Protein AF-A0A661N4Y4-F1 (afdb_monomer_lite)

Secondary structure (DSSP, 8-state):
----SSHHHHHHHHHH-PPPPHHHH-TTS-THHHHHHHHHT-SSSTTS-SSHHHHHHHHHHHTTT------S-SGGG-S--TTSS----

Sequence (89 aa):
PFAADSMLGILAAIIGQDPIPPSELWPDVPPALDDIVLMALSRSVDDRYQSADEMREALEAIDGSLSVELRRSAWFSNVVPIQQTLKAS

pLDDT: mean 76.02, std 18.59, range [41.97, 96.31]

Structure (mmCIF, N/CA/C/O backbone):
data_AF-A0A661N4Y4-F1
#
_entry.id   AF-A0A661N4Y4-F1
#
loop_
_atom_site.group_PDB
_atom_site.id
_atom_site.type_symbol
_atom_site.label_atom_id
_atom_site.label_alt_id
_atom_site.label_comp_id
_atom_site.label_asym_id
_atom_site.label_entity_id
_atom_site.label_seq_id
_atom_site.pdbx_PDB_ins_code
_atom_site.Cartn_x
_atom_site.Cartn_y
_atom_site.Cartn_z
_atom_site.occupancy
_atom_site.B_iso_or_equiv
_atom_site.auth_seq_id
_atom_site.auth_comp_id
_atom_site.auth_asym_id
_atom_site.auth_atom_id
_atom_site.pdbx_PDB_model_num
ATOM 1 N N . PRO A 1 1 ? 7.583 -1.950 -5.959 1.00 64.38 1 PRO A N 1
ATOM 2 C CA . PRO A 1 1 ? 6.799 -1.158 -6.937 1.00 64.38 1 PRO A CA 1
ATOM 3 C C . PRO A 1 1 ? 7.650 -0.326 -7.910 1.00 64.38 1 PRO A C 1
ATOM 5 O O . PRO A 1 1 ? 7.295 -0.267 -9.075 1.00 64.38 1 PRO A O 1
ATOM 8 N N . PHE A 1 2 ? 8.758 0.288 -7.478 1.00 75.31 2 PHE A N 1
ATOM 9 C CA . PHE A 1 2 ? 9.589 1.134 -8.348 1.00 75.31 2 PHE A CA 1
ATOM 10 C C . PHE A 1 2 ? 10.885 0.420 -8.751 1.00 75.31 2 PHE A C 1
ATOM 12 O O . PHE A 1 2 ? 11.563 -0.141 -7.888 1.00 75.31 2 PHE A O 1
ATOM 19 N N . ALA A 1 3 ? 11.228 0.445 -10.040 1.00 73.50 3 ALA A N 1
ATOM 20 C CA . ALA A 1 3 ? 12.440 -0.165 -10.587 1.00 73.50 3 ALA A CA 1
ATOM 21 C C . ALA A 1 3 ? 13.130 0.798 -11.563 1.00 73.50 3 ALA A C 1
ATOM 23 O O . ALA A 1 3 ? 12.475 1.392 -12.415 1.00 73.50 3 ALA A O 1
ATOM 24 N N . ALA A 1 4 ? 14.448 0.957 -11.427 1.00 81.88 4 ALA A N 1
ATOM 25 C CA . ALA A 1 4 ? 15.282 1.714 -12.357 1.00 81.88 4 ALA A CA 1
ATOM 26 C C . ALA A 1 4 ? 16.752 1.291 -12.231 1.00 81.88 4 ALA A C 1
ATOM 28 O O . ALA A 1 4 ? 17.182 0.830 -11.173 1.00 81.88 4 ALA A O 1
ATOM 29 N N . ASP A 1 5 ? 17.541 1.545 -13.274 1.00 85.62 5 ASP A N 1
ATOM 30 C CA . ASP A 1 5 ? 18.956 1.143 -13.348 1.00 85.62 5 ASP A CA 1
ATOM 31 C C . ASP A 1 5 ? 19.904 2.026 -12.511 1.00 85.62 5 ASP A C 1
ATOM 33 O O . ASP A 1 5 ? 21.124 1.872 -12.548 1.00 85.62 5 ASP A O 1
ATOM 37 N N . SER A 1 6 ? 19.371 2.991 -11.758 1.00 88.69 6 SER A N 1
ATOM 38 C CA . SER A 1 6 ? 20.161 3.885 -10.909 1.00 88.69 6 SER A CA 1
ATOM 39 C C . SER A 1 6 ? 19.353 4.408 -9.723 1.00 88.69 6 SER A C 1
ATOM 41 O O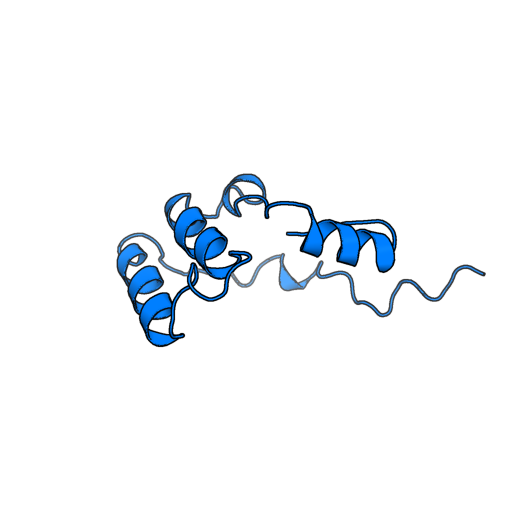 . SER A 1 6 ? 18.129 4.520 -9.790 1.00 88.69 6 SER A O 1
ATOM 43 N N . MET A 1 7 ? 20.046 4.808 -8.650 1.00 85.12 7 MET A N 1
ATOM 44 C CA . MET A 1 7 ? 19.425 5.422 -7.468 1.00 85.12 7 MET A CA 1
ATOM 45 C C . MET A 1 7 ? 18.596 6.661 -7.830 1.00 85.12 7 MET A C 1
ATOM 47 O O . MET A 1 7 ? 17.474 6.819 -7.357 1.00 85.12 7 MET A O 1
ATOM 51 N N . LEU A 1 8 ? 19.123 7.520 -8.710 1.00 90.25 8 LEU A N 1
ATOM 52 C CA . LEU A 1 8 ? 18.402 8.706 -9.170 1.00 90.25 8 LEU A CA 1
ATOM 53 C C . LEU A 1 8 ? 17.130 8.323 -9.939 1.00 90.25 8 LEU A C 1
ATOM 55 O O . LEU A 1 8 ? 16.093 8.951 -9.747 1.00 90.25 8 LEU A O 1
ATOM 59 N N . GLY A 1 9 ? 17.190 7.266 -10.753 1.00 86.56 9 GLY A N 1
ATOM 60 C CA . GLY A 1 9 ? 16.020 6.721 -11.440 1.00 86.56 9 GLY A CA 1
ATOM 61 C C . GLY A 1 9 ? 14.958 6.185 -10.476 1.00 86.56 9 GLY A C 1
ATOM 62 O O . GLY A 1 9 ? 13.776 6.453 -10.669 1.00 86.56 9 GLY A O 1
ATOM 63 N N . ILE A 1 10 ? 15.363 5.498 -9.402 1.00 86.81 10 ILE A N 1
ATOM 64 C CA . ILE A 1 10 ? 14.436 5.002 -8.371 1.00 86.81 10 ILE A CA 1
ATOM 65 C C . ILE A 1 10 ? 13.748 6.176 -7.665 1.00 86.81 10 ILE A C 1
ATOM 67 O O . ILE A 1 10 ? 12.530 6.161 -7.504 1.00 86.81 10 ILE A O 1
ATOM 71 N N . LEU A 1 11 ? 14.501 7.214 -7.285 1.00 87.56 11 LEU A N 1
ATOM 72 C CA . LEU A 1 11 ? 13.934 8.417 -6.666 1.00 87.56 11 LEU A CA 1
ATOM 73 C C . LEU A 1 11 ? 12.961 9.133 -7.608 1.00 87.56 11 LEU A C 1
ATOM 75 O O . LEU A 1 11 ? 11.874 9.517 -7.184 1.00 87.56 11 LEU A O 1
ATOM 79 N N . ALA A 1 12 ? 13.320 9.268 -8.887 1.00 85.00 12 ALA A N 1
ATOM 80 C CA . ALA A 1 12 ? 12.432 9.843 -9.892 1.00 85.00 12 ALA A CA 1
ATOM 81 C C . ALA A 1 12 ? 11.130 9.035 -10.030 1.00 85.00 12 ALA A C 1
ATOM 83 O O . ALA A 1 12 ? 10.053 9.625 -10.092 1.00 85.00 12 ALA A O 1
ATOM 84 N N . ALA A 1 13 ? 11.211 7.701 -10.012 1.00 81.50 13 ALA A N 1
ATOM 85 C CA . ALA A 1 13 ? 10.040 6.830 -10.056 1.00 81.50 13 ALA A CA 1
ATOM 86 C C . ALA A 1 13 ? 9.161 6.985 -8.803 1.00 81.50 13 ALA A C 1
ATOM 88 O O . ALA A 1 13 ? 7.955 7.162 -8.932 1.00 81.50 13 ALA A O 1
ATOM 89 N N . ILE A 1 14 ? 9.753 7.032 -7.606 1.00 84.00 14 ILE A N 1
ATOM 90 C CA . ILE A 1 14 ? 9.013 7.281 -6.356 1.00 84.00 14 ILE A CA 1
ATOM 91 C C . ILE A 1 14 ? 8.264 8.623 -6.416 1.00 84.00 14 ILE A C 1
ATOM 93 O O . ILE A 1 14 ? 7.111 8.720 -5.995 1.00 84.00 14 ILE A O 1
ATOM 97 N N . ILE A 1 15 ? 8.905 9.665 -6.950 1.00 86.69 15 ILE A N 1
ATOM 98 C CA . ILE A 1 15 ? 8.343 11.022 -6.995 1.00 86.69 15 ILE A CA 1
ATOM 99 C C . ILE A 1 15 ? 7.268 11.173 -8.077 1.00 86.69 15 ILE A C 1
ATOM 101 O O . ILE A 1 15 ? 6.315 11.922 -7.867 1.00 86.69 15 ILE A O 1
ATOM 105 N N . GLY A 1 16 ? 7.426 10.513 -9.226 1.00 83.62 16 GLY A N 1
ATOM 106 C CA . GLY A 1 16 ? 6.653 10.829 -10.431 1.00 83.62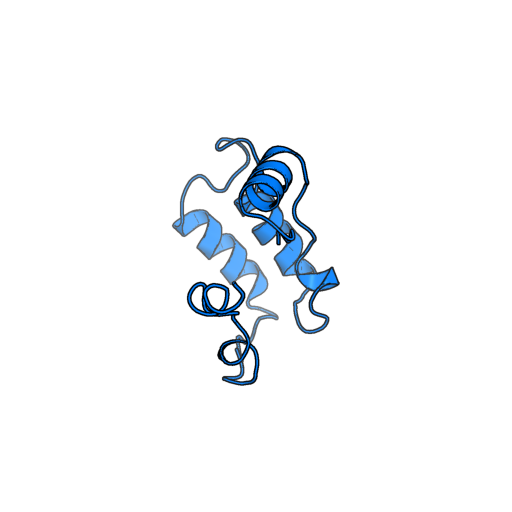 16 GLY A CA 1
ATOM 107 C C . GLY A 1 16 ? 5.803 9.701 -11.004 1.00 83.62 16 GLY A C 1
ATOM 108 O O . GLY A 1 16 ? 4.999 9.971 -11.889 1.00 83.62 16 GLY A O 1
ATOM 109 N N . GLN A 1 17 ? 5.969 8.460 -10.546 1.00 83.88 17 GLN A N 1
ATOM 110 C CA . GLN A 1 17 ? 5.195 7.321 -11.041 1.00 83.88 17 GLN A CA 1
ATOM 111 C C . GLN A 1 17 ? 4.220 6.843 -9.984 1.00 83.88 17 GLN A C 1
ATOM 113 O O . GLN A 1 17 ? 4.507 6.903 -8.785 1.00 83.88 17 GLN A O 1
ATOM 118 N N . ASP A 1 18 ? 3.053 6.410 -10.434 1.00 85.69 18 ASP A N 1
ATOM 119 C CA . ASP A 1 18 ? 2.095 5.757 -9.560 1.00 85.69 18 ASP A CA 1
ATOM 120 C C . ASP A 1 18 ? 2.498 4.285 -9.399 1.00 85.69 18 ASP A C 1
ATOM 122 O O . ASP A 1 18 ? 3.038 3.678 -10.333 1.00 85.69 18 ASP A O 1
ATOM 126 N N . PRO A 1 19 ? 2.332 3.712 -8.198 1.00 87.62 19 PRO A N 1
ATOM 127 C CA . PRO A 1 19 ? 2.691 2.327 -7.952 1.00 87.62 19 PRO A CA 1
ATOM 128 C C . PRO A 1 19 ? 1.809 1.384 -8.775 1.00 87.62 19 PRO A C 1
ATOM 130 O O . PRO A 1 19 ? 0.599 1.564 -8.869 1.00 87.62 19 PRO A O 1
ATOM 133 N N . ILE A 1 20 ? 2.431 0.348 -9.333 1.00 88.56 20 ILE A N 1
ATOM 134 C CA . ILE A 1 20 ? 1.725 -0.730 -10.032 1.00 88.56 20 ILE A CA 1
ATOM 135 C C . ILE A 1 20 ? 0.926 -1.546 -8.998 1.00 88.56 20 ILE A C 1
ATOM 137 O O . ILE A 1 20 ? 1.508 -1.899 -7.960 1.00 88.56 20 ILE A O 1
ATOM 141 N N . PRO A 1 21 ?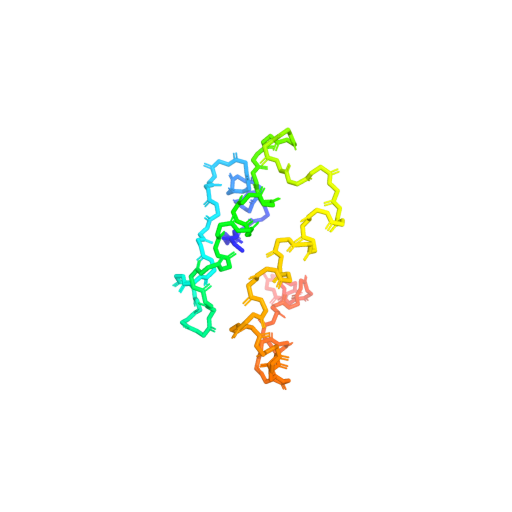 -0.356 -1.868 -9.261 1.00 90.06 21 PRO A N 1
ATOM 142 C CA . PRO A 1 21 ? -1.146 -2.742 -8.401 1.00 90.06 21 PRO A CA 1
ATOM 143 C C . PRO A 1 21 ? -0.451 -4.100 -8.187 1.00 90.06 21 PRO A C 1
ATOM 145 O O . PRO A 1 21 ? 0.028 -4.706 -9.151 1.00 90.06 21 PRO A O 1
ATOM 148 N N . PRO A 1 22 ? -0.358 -4.607 -6.945 1.00 88.94 22 PRO A N 1
ATOM 149 C CA . PRO A 1 22 ? 0.243 -5.908 -6.656 1.00 88.94 22 PRO A CA 1
ATOM 150 C C . PRO A 1 22 ? -0.300 -7.070 -7.495 1.00 88.94 22 PRO A C 1
ATOM 152 O O . PRO A 1 22 ? 0.494 -7.916 -7.915 1.00 88.94 22 PRO A O 1
ATOM 155 N N . SER A 1 23 ? -1.609 -7.106 -7.764 1.00 88.81 23 SER A N 1
ATOM 156 C CA . SER A 1 23 ? -2.234 -8.173 -8.560 1.00 88.81 23 SER A CA 1
ATOM 157 C C . SER A 1 23 ? -1.747 -8.220 -10.017 1.00 88.81 23 SER A C 1
ATOM 159 O O . SER A 1 23 ? -1.709 -9.294 -10.618 1.00 88.81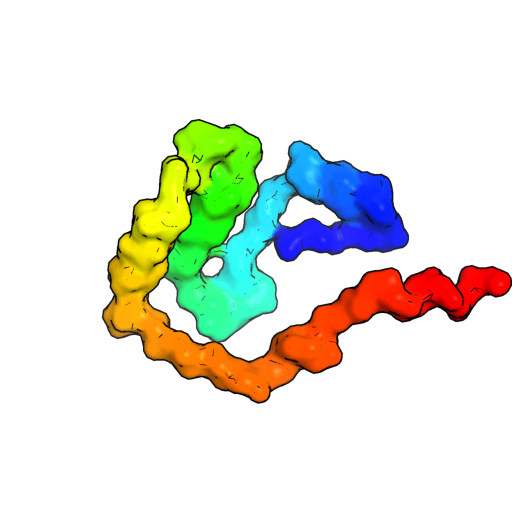 23 SER A O 1
ATOM 161 N N . GLU A 1 24 ? -1.287 -7.092 -10.576 1.00 88.69 24 GLU A N 1
ATOM 162 C CA . GLU A 1 24 ? -0.699 -7.039 -11.923 1.00 88.69 24 GLU A CA 1
ATOM 163 C C . GLU A 1 24 ? 0.711 -7.641 -11.971 1.00 88.69 24 GLU A C 1
ATOM 165 O O . GLU A 1 24 ? 1.142 -8.159 -13.003 1.00 88.69 24 GLU A O 1
ATOM 170 N N . LEU A 1 25 ? 1.442 -7.585 -10.856 1.00 86.12 25 LEU A N 1
ATOM 171 C CA . LEU A 1 25 ? 2.781 -8.164 -10.743 1.00 86.12 25 LEU A CA 1
ATOM 172 C C . LEU A 1 25 ? 2.725 -9.643 -10.359 1.00 86.12 25 LEU A C 1
ATOM 174 O O . LEU A 1 25 ? 3.588 -10.428 -10.767 1.00 86.12 25 LEU A O 1
ATOM 178 N N . TRP A 1 26 ? 1.724 -10.017 -9.563 1.00 82.56 26 TRP A N 1
ATOM 179 C CA . TRP A 1 26 ? 1.638 -11.318 -8.923 1.00 82.56 26 TRP A CA 1
ATOM 180 C C . TRP A 1 26 ? 0.213 -11.880 -8.987 1.00 82.56 26 TRP A C 1
ATOM 182 O O . TRP A 1 26 ? -0.635 -11.474 -8.197 1.00 82.56 26 TRP A O 1
ATOM 192 N N . PRO A 1 27 ? -0.038 -12.882 -9.853 1.00 78.06 27 PRO A N 1
ATOM 193 C CA . PRO A 1 27 ? -1.369 -13.471 -10.037 1.00 78.06 27 PRO A CA 1
ATOM 194 C C . PRO A 1 27 ? -1.974 -14.118 -8.783 1.00 78.06 27 PRO A C 1
ATOM 196 O O . PRO A 1 27 ? -3.187 -14.272 -8.698 1.00 78.06 27 PRO A O 1
ATOM 199 N N . ASP A 1 28 ? -1.132 -14.513 -7.823 1.00 78.19 28 ASP A N 1
ATOM 200 C CA . ASP A 1 28 ? -1.563 -15.117 -6.558 1.00 78.19 28 ASP A CA 1
ATOM 201 C C . ASP A 1 28 ? -2.061 -14.071 -5.543 1.00 78.19 28 ASP A C 1
ATOM 203 O O . ASP A 1 28 ? -2.586 -14.433 -4.489 1.00 78.19 28 ASP A O 1
ATOM 207 N N . VAL A 1 29 ? -1.883 -12.776 -5.829 1.00 82.00 29 VAL A N 1
ATOM 208 C CA . VAL A 1 29 ? -2.367 -11.690 -4.978 1.00 82.00 29 VAL A CA 1
ATOM 209 C C . VAL A 1 29 ? -3.826 -11.381 -5.327 1.00 82.00 29 VAL A C 1
ATOM 211 O O . VAL A 1 29 ? -4.118 -11.050 -6.478 1.00 82.00 29 VAL A O 1
ATOM 214 N N . PRO A 1 30 ? -4.757 -11.449 -4.357 1.00 83.62 30 PRO A N 1
ATOM 215 C CA . PRO A 1 30 ? -6.146 -11.090 -4.603 1.00 83.62 30 PRO A CA 1
ATOM 216 C C . PRO A 1 30 ? -6.271 -9.621 -5.035 1.00 83.62 30 PRO A C 1
ATOM 218 O O . PRO A 1 30 ? -5.728 -8.760 -4.342 1.00 83.62 30 PRO A O 1
ATOM 221 N N . PRO A 1 31 ? -7.054 -9.300 -6.083 1.00 85.81 31 PRO A N 1
ATOM 222 C CA . PRO A 1 31 ? -7.283 -7.913 -6.502 1.00 85.81 31 PRO A CA 1
ATOM 223 C C . PRO A 1 31 ? -7.853 -7.018 -5.395 1.00 85.81 31 PRO A C 1
ATOM 225 O O . PRO A 1 31 ? -7.586 -5.826 -5.361 1.00 85.81 31 PRO A O 1
ATOM 228 N N . ALA A 1 32 ? -8.588 -7.594 -4.436 1.00 85.31 32 ALA A N 1
ATOM 229 C CA . ALA A 1 32 ? -9.089 -6.865 -3.269 1.00 85.31 32 ALA A CA 1
ATOM 230 C C . ALA A 1 32 ? -7.969 -6.236 -2.415 1.00 85.31 32 ALA A C 1
ATOM 232 O O . ALA A 1 32 ? -8.222 -5.282 -1.685 1.00 85.31 32 ALA A O 1
ATOM 233 N N . LEU A 1 33 ? -6.736 -6.753 -2.496 1.00 89.94 33 LEU A N 1
ATOM 234 C CA . LEU A 1 33 ? -5.583 -6.199 -1.787 1.00 89.94 33 LEU A CA 1
ATOM 235 C C . LEU A 1 33 ? -5.023 -4.938 -2.466 1.00 89.94 33 LEU A C 1
ATOM 237 O O . LEU A 1 33 ? -4.334 -4.157 -1.807 1.00 89.94 33 LEU A O 1
ATOM 241 N N . ASP A 1 34 ? -5.310 -4.723 -3.753 1.00 91.06 34 ASP A N 1
ATOM 242 C CA . ASP A 1 34 ? -4.750 -3.601 -4.506 1.00 91.06 34 ASP A CA 1
ATOM 243 C C . ASP A 1 34 ? -5.176 -2.264 -3.904 1.00 91.06 34 ASP A C 1
ATOM 245 O O . ASP A 1 34 ? -4.319 -1.425 -3.642 1.00 91.06 34 ASP A O 1
ATOM 249 N N . ASP A 1 35 ? -6.463 -2.092 -3.595 1.00 91.69 35 ASP A N 1
ATOM 250 C CA . ASP A 1 35 ? -6.994 -0.837 -3.050 1.00 91.69 35 ASP A CA 1
ATOM 251 C C . ASP A 1 35 ? -6.306 -0.448 -1.732 1.00 91.69 35 ASP A C 1
ATOM 253 O O . ASP A 1 35 ? -5.904 0.703 -1.548 1.00 91.69 35 ASP A O 1
ATOM 257 N N . ILE A 1 36 ? -6.084 -1.423 -0.843 1.00 92.75 36 ILE A N 1
ATOM 258 C CA . ILE A 1 36 ? -5.382 -1.208 0.431 1.00 92.75 36 ILE A CA 1
ATOM 259 C C . ILE A 1 36 ? -3.936 -0.775 0.180 1.00 92.75 36 ILE A C 1
ATOM 261 O O . ILE A 1 36 ? -3.439 0.169 0.803 1.00 92.75 36 ILE A O 1
ATOM 265 N N . VAL A 1 37 ? -3.236 -1.460 -0.727 1.00 92.31 37 VAL A N 1
ATOM 266 C CA . VAL A 1 37 ? -1.825 -1.175 -1.012 1.00 92.31 37 VAL A CA 1
ATOM 267 C C . VAL A 1 37 ? -1.663 0.173 -1.712 1.00 92.31 37 VAL A C 1
ATOM 269 O O . VAL A 1 37 ? -0.767 0.938 -1.355 1.00 92.31 37 VAL A O 1
ATOM 272 N N . LEU A 1 38 ? -2.525 0.495 -2.673 1.00 93.56 38 LEU A N 1
ATOM 273 C CA . LEU A 1 38 ? -2.482 1.764 -3.395 1.00 93.56 38 LEU A CA 1
ATOM 274 C C . LEU A 1 38 ? -2.810 2.947 -2.475 1.00 93.56 38 LEU A C 1
ATOM 276 O O . LEU A 1 38 ? -2.121 3.966 -2.549 1.00 93.56 38 LEU A O 1
ATOM 280 N N . MET A 1 39 ? -3.775 2.794 -1.561 1.00 93.62 39 MET A N 1
ATOM 281 C CA . MET A 1 39 ? -4.079 3.803 -0.538 1.00 93.62 39 MET A CA 1
ATOM 282 C C . MET A 1 39 ? -2.909 3.997 0.436 1.00 93.62 39 MET A C 1
ATOM 284 O O . MET A 1 39 ? -2.515 5.121 0.739 1.00 93.62 39 MET A O 1
ATOM 288 N N . ALA A 1 40 ? -2.269 2.918 0.891 1.00 93.12 40 ALA A N 1
ATOM 289 C CA . ALA A 1 40 ? -1.086 3.023 1.750 1.00 93.12 40 ALA A CA 1
ATOM 290 C C . ALA A 1 40 ? 0.098 3.733 1.057 1.00 93.12 40 ALA A C 1
ATOM 292 O O . ALA A 1 40 ? 0.933 4.353 1.722 1.00 93.12 40 ALA A O 1
ATOM 293 N N . LEU A 1 41 ? 0.170 3.657 -0.276 1.00 92.94 41 LEU A N 1
ATOM 294 C CA . LEU A 1 41 ? 1.210 4.274 -1.101 1.00 92.94 41 LEU A CA 1
ATOM 295 C C . LEU A 1 41 ? 0.831 5.658 -1.654 1.00 92.94 41 LEU A C 1
ATOM 297 O O . LEU A 1 41 ? 1.607 6.224 -2.431 1.00 92.94 41 LEU A O 1
ATOM 301 N N . SER A 1 42 ? -0.311 6.231 -1.260 1.00 93.06 42 SER A N 1
ATOM 302 C CA . SER A 1 42 ? -0.736 7.550 -1.735 1.00 93.06 42 SER A CA 1
ATOM 303 C C . SER A 1 42 ? 0.313 8.635 -1.463 1.00 93.06 42 SER A C 1
ATOM 305 O O . SER A 1 42 ? 1.028 8.624 -0.452 1.00 93.06 42 SER A O 1
ATOM 307 N N . ARG A 1 43 ? 0.430 9.603 -2.385 1.00 89.06 43 ARG A N 1
ATOM 308 C CA . ARG A 1 43 ? 1.432 10.678 -2.271 1.00 89.06 43 ARG A CA 1
ATOM 309 C C . ARG A 1 43 ? 1.169 11.566 -1.062 1.00 89.06 43 ARG A C 1
ATOM 311 O O . ARG A 1 43 ? 2.100 11.824 -0.300 1.00 89.06 43 ARG A O 1
ATOM 318 N N . SER A 1 44 ? -0.077 12.012 -0.898 1.00 91.31 44 SER A N 1
ATOM 319 C CA . SER A 1 44 ? -0.497 12.753 0.288 1.00 91.31 44 SER A CA 1
ATOM 320 C C . SER A 1 44 ? -0.592 11.810 1.478 1.00 91.31 44 SER A C 1
ATOM 322 O O . SER A 1 44 ? -1.029 10.673 1.333 1.00 91.31 44 SER A O 1
ATOM 324 N N . VAL A 1 45 ? -0.198 12.289 2.655 1.00 89.56 45 VAL A N 1
ATOM 325 C CA . VAL A 1 45 ? -0.396 11.555 3.914 1.00 89.56 45 VAL A CA 1
ATOM 326 C C . VAL A 1 45 ? -1.876 11.538 4.299 1.00 89.56 45 VAL A C 1
ATOM 328 O O . VAL A 1 45 ? -2.347 10.546 4.843 1.00 89.56 45 VAL A O 1
ATOM 331 N N . ASP A 1 46 ? -2.615 12.593 3.955 1.00 94.56 46 ASP A N 1
ATOM 332 C CA . ASP A 1 46 ? -4.046 12.718 4.253 1.00 94.56 46 ASP A CA 1
ATOM 333 C C . ASP A 1 46 ? -4.903 11.719 3.455 1.00 94.56 46 ASP A C 1
ATOM 335 O O . ASP A 1 46 ? -6.007 11.386 3.870 1.00 94.56 46 ASP A O 1
ATOM 339 N N . ASP A 1 47 ? -4.371 11.209 2.339 1.00 92.75 47 ASP A N 1
ATOM 340 C CA . ASP A 1 47 ? -5.034 10.213 1.489 1.00 92.75 47 ASP A CA 1
ATOM 341 C C . ASP A 1 47 ? -4.736 8.766 1.936 1.00 92.75 47 ASP A C 1
ATOM 343 O O . ASP A 1 47 ? -5.260 7.819 1.351 1.00 92.75 47 ASP A O 1
ATOM 347 N N . ARG A 1 48 ? -3.872 8.575 2.946 1.00 94.06 48 ARG A N 1
ATOM 348 C CA . ARG A 1 48 ? -3.512 7.252 3.485 1.00 94.06 48 ARG A CA 1
ATOM 349 C C . ARG A 1 48 ? -4.393 6.881 4.670 1.00 94.06 48 ARG A C 1
ATOM 351 O O . ARG A 1 48 ? -5.050 7.728 5.273 1.00 94.06 48 ARG A O 1
ATOM 358 N N . TYR A 1 49 ? -4.266 5.627 5.096 1.00 94.62 49 TYR A N 1
ATOM 359 C CA . TYR A 1 49 ? -4.643 5.224 6.446 1.00 94.62 49 TYR A CA 1
ATOM 360 C C . TYR A 1 49 ? -3.950 6.111 7.480 1.00 94.62 49 TYR A C 1
ATOM 362 O O . TYR A 1 49 ? -2.722 6.261 7.482 1.00 94.62 49 TYR A O 1
ATOM 370 N N . GLN A 1 50 ? -4.748 6.679 8.376 1.00 95.06 50 GLN A N 1
ATOM 371 C CA . GLN A 1 50 ? -4.282 7.596 9.411 1.00 95.06 50 GLN A CA 1
ATOM 372 C C . GLN A 1 50 ? -3.598 6.849 10.560 1.00 95.06 50 GLN A C 1
ATOM 374 O O . GLN A 1 50 ? -2.884 7.445 11.369 1.00 95.06 50 GLN A O 1
ATOM 379 N N . SER A 1 51 ? -3.781 5.529 10.629 1.00 96.31 51 SER A N 1
ATOM 380 C CA . SER A 1 51 ? -3.098 4.668 11.586 1.00 96.31 51 SER A CA 1
ATOM 381 C C . SER A 1 51 ? -2.832 3.271 11.026 1.00 96.31 51 SER A C 1
ATOM 383 O O . SER A 1 51 ? -3.485 2.806 10.093 1.00 96.31 51 SER A O 1
ATOM 385 N N . ALA A 1 52 ? -1.879 2.571 11.643 1.00 92.12 52 ALA A N 1
ATOM 386 C CA . ALA A 1 52 ? -1.634 1.164 11.344 1.00 92.12 52 ALA A CA 1
ATOM 387 C C . ALA A 1 52 ? -2.825 0.268 11.737 1.00 92.12 52 ALA A C 1
ATOM 389 O O . ALA A 1 52 ? -3.054 -0.745 11.083 1.00 92.12 52 ALA A O 1
ATOM 390 N N . ASP A 1 53 ? -3.584 0.640 12.775 1.00 94.44 53 ASP A N 1
ATOM 391 C CA . ASP A 1 53 ? -4.780 -0.097 13.197 1.00 94.44 53 ASP A CA 1
ATOM 392 C C . ASP A 1 53 ? -5.884 -0.036 12.134 1.00 94.44 53 ASP A C 1
ATOM 394 O O . ASP A 1 53 ? -6.467 -1.065 11.812 1.00 94.44 53 ASP A O 1
ATOM 398 N N . GLU A 1 54 ? -6.103 1.132 11.526 1.00 93.25 54 GLU A N 1
ATOM 399 C CA . GLU A 1 54 ? -7.061 1.315 10.426 1.00 93.25 54 GLU A CA 1
ATOM 400 C C . GLU A 1 54 ? -6.682 0.469 9.198 1.00 93.25 54 GLU A C 1
ATOM 402 O O . GLU A 1 54 ? -7.520 -0.211 8.607 1.00 93.25 54 GLU A O 1
ATOM 407 N N . MET A 1 55 ? -5.390 0.437 8.853 1.00 93.75 55 MET A N 1
ATOM 408 C CA . MET A 1 55 ? -4.890 -0.430 7.783 1.00 93.75 55 MET A CA 1
ATOM 409 C C . MET A 1 55 ? -5.081 -1.917 8.121 1.00 93.75 55 MET A C 1
ATOM 411 O O . MET A 1 55 ? -5.430 -2.709 7.245 1.00 93.75 55 MET A O 1
ATOM 415 N N . ARG A 1 56 ? -4.858 -2.315 9.380 1.00 89.94 56 ARG A N 1
ATOM 416 C CA . ARG A 1 56 ? -5.088 -3.693 9.835 1.00 89.94 56 ARG A CA 1
ATOM 417 C C . ARG A 1 56 ? -6.559 -4.080 9.700 1.00 89.94 56 ARG A C 1
ATOM 419 O O . ARG A 1 56 ? -6.829 -5.154 9.178 1.00 89.94 56 ARG A O 1
ATOM 426 N N . GLU A 1 57 ? -7.486 -3.227 10.123 1.00 90.88 57 GLU A N 1
ATOM 427 C CA . GLU A 1 57 ? -8.927 -3.485 9.986 1.00 90.88 57 GLU A CA 1
ATOM 428 C C . GLU A 1 57 ? -9.328 -3.684 8.517 1.00 90.88 57 GLU A C 1
ATOM 430 O O . GLU A 1 57 ? -10.088 -4.600 8.200 1.00 90.88 57 GLU A O 1
ATOM 435 N N . ALA A 1 58 ? -8.763 -2.888 7.602 1.00 89.50 58 ALA A N 1
ATOM 436 C CA . ALA A 1 58 ? -8.978 -3.069 6.169 1.00 89.50 58 ALA A CA 1
ATOM 437 C C . ALA A 1 58 ? -8.454 -4.429 5.667 1.00 89.50 58 ALA A C 1
ATOM 439 O O . ALA A 1 58 ? -9.134 -5.104 4.896 1.00 89.50 58 ALA A O 1
ATOM 440 N N . LEU A 1 59 ? -7.272 -4.858 6.122 1.00 88.62 59 LEU A N 1
ATOM 441 C CA . LEU A 1 59 ? -6.701 -6.164 5.771 1.00 88.62 59 LEU A CA 1
ATOM 442 C C . LEU A 1 59 ? -7.548 -7.325 6.315 1.00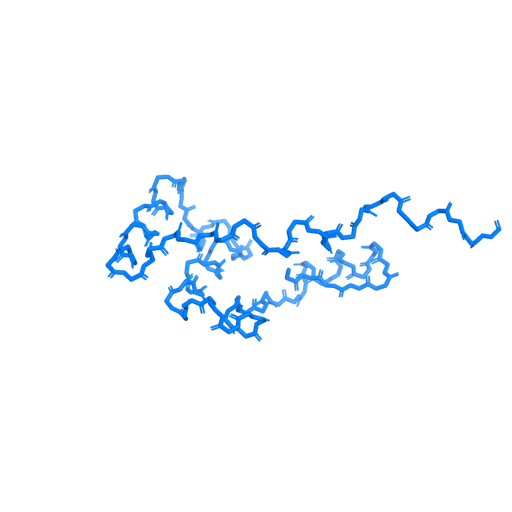 88.62 59 LEU A C 1
ATOM 444 O O . LEU A 1 59 ? -7.820 -8.280 5.589 1.00 88.62 59 LEU A O 1
ATOM 448 N N . GLU A 1 60 ? -7.997 -7.227 7.566 1.00 87.62 60 GLU A N 1
ATOM 449 C CA . GLU A 1 60 ? -8.864 -8.219 8.215 1.00 87.62 60 GLU A CA 1
ATOM 450 C C . GLU A 1 60 ? -10.243 -8.305 7.541 1.00 87.62 60 GLU A C 1
ATOM 452 O O . GLU A 1 60 ? -10.829 -9.382 7.456 1.00 87.62 60 GLU A O 1
ATOM 457 N N . ALA A 1 61 ? -10.755 -7.212 6.969 1.00 85.56 61 ALA A N 1
ATOM 458 C CA . ALA A 1 61 ? -12.005 -7.239 6.207 1.00 85.56 61 ALA A CA 1
ATOM 459 C C . ALA A 1 61 ? -11.925 -8.109 4.932 1.00 85.56 61 ALA A C 1
ATOM 461 O O . ALA A 1 61 ? -12.953 -8.597 4.454 1.00 85.56 61 ALA A O 1
ATOM 462 N N . ILE A 1 62 ? -10.721 -8.348 4.397 1.00 80.19 62 ILE A N 1
ATOM 463 C CA . ILE A 1 62 ? -10.488 -9.244 3.250 1.00 80.19 62 ILE A CA 1
ATOM 464 C C . ILE A 1 62 ? -10.330 -10.718 3.706 1.00 80.19 62 ILE A C 1
ATOM 466 O O . ILE A 1 62 ? -10.473 -11.641 2.893 1.00 80.19 62 ILE A O 1
ATOM 470 N N . ASP A 1 63 ? -10.115 -10.971 5.006 1.00 65.62 63 ASP A N 1
ATOM 471 C CA . ASP A 1 63 ? -9.761 -12.265 5.636 1.00 65.62 63 ASP A CA 1
ATOM 472 C C . ASP A 1 63 ? -10.848 -13.362 5.552 1.00 65.62 63 ASP A C 1
ATOM 474 O O . ASP A 1 63 ? -10.641 -14.508 5.935 1.00 65.62 63 ASP A O 1
ATOM 478 N N . GLY A 1 64 ? -11.991 -13.093 4.912 1.00 57.16 64 GLY A N 1
ATOM 479 C CA . GLY A 1 64 ? -12.843 -14.170 4.384 1.00 57.16 64 GLY A CA 1
ATOM 480 C C . GLY A 1 64 ? -12.205 -14.955 3.219 1.00 57.16 64 GLY A C 1
ATOM 481 O O . GLY A 1 64 ? -12.707 -16.016 2.849 1.00 57.16 64 GLY A O 1
ATOM 482 N N . SER A 1 65 ? -11.121 -14.434 2.625 1.00 52.72 65 SER A N 1
ATOM 483 C CA . SER A 1 65 ? -10.444 -14.968 1.426 1.00 52.72 65 SER A CA 1
ATOM 484 C C . SER A 1 65 ? -8.912 -15.018 1.519 1.00 52.72 65 SER A C 1
ATOM 486 O O . SER A 1 65 ? -8.278 -15.789 0.799 1.00 52.72 65 SER A O 1
ATOM 488 N N . LEU A 1 66 ? -8.312 -14.235 2.421 1.00 56.22 66 LEU A N 1
ATOM 489 C CA . LEU A 1 66 ? -6.878 -14.249 2.702 1.00 56.22 66 LEU A CA 1
ATOM 490 C C . LEU A 1 66 ? -6.569 -15.287 3.781 1.00 56.22 66 LEU A C 1
ATOM 492 O O . LEU A 1 66 ? -6.041 -14.964 4.834 1.00 56.22 66 LEU A O 1
ATOM 496 N N . SER A 1 67 ? -6.791 -16.573 3.504 1.00 50.69 67 SER A N 1
ATOM 497 C CA . SER A 1 67 ? -5.966 -17.571 4.185 1.00 50.69 67 SER A CA 1
ATOM 498 C C . SER A 1 67 ? -4.523 -17.268 3.787 1.00 50.69 67 SER A C 1
ATOM 500 O O . SER A 1 67 ? -4.090 -17.640 2.695 1.00 50.69 67 SER A O 1
ATOM 502 N N . VAL A 1 68 ? -3.813 -16.521 4.641 1.00 50.53 68 VAL A N 1
ATOM 503 C CA . VAL A 1 68 ? -2.399 -16.159 4.514 1.00 50.53 68 VAL A CA 1
ATOM 504 C C . VAL A 1 68 ? -1.578 -17.426 4.748 1.00 50.53 68 VAL A C 1
ATOM 506 O O . VAL A 1 68 ? -0.739 -17.535 5.637 1.00 50.53 68 VAL A O 1
ATOM 509 N N . GLU A 1 69 ? -1.775 -18.408 3.879 1.00 46.41 69 GLU A N 1
ATOM 510 C CA . GLU A 1 69 ? -0.722 -19.296 3.451 1.00 46.41 69 GLU A CA 1
ATOM 511 C C . GLU A 1 69 ? 0.210 -18.428 2.591 1.00 46.41 69 GLU A C 1
ATOM 513 O O . GLU A 1 69 ? 0.333 -18.609 1.380 1.00 46.41 69 GLU A O 1
ATOM 518 N N . LEU A 1 70 ? 0.879 -17.448 3.223 1.00 52.56 70 LEU A N 1
ATOM 519 C CA . LEU A 1 70 ? 2.165 -16.939 2.760 1.00 52.56 70 LEU A CA 1
ATOM 520 C C . LEU A 1 70 ? 3.088 -18.151 2.805 1.00 52.56 70 LEU A C 1
ATOM 522 O O . LEU A 1 70 ? 3.851 -18.362 3.755 1.00 52.56 70 LEU A O 1
ATOM 526 N N . ARG A 1 71 ? 2.937 -19.024 1.803 1.00 50.84 71 ARG A N 1
ATOM 527 C CA . ARG A 1 71 ? 3.784 -20.182 1.607 1.00 50.84 71 ARG A CA 1
ATOM 528 C C . ARG A 1 71 ? 5.185 -19.614 1.652 1.00 50.84 71 ARG A C 1
ATOM 530 O O . ARG A 1 71 ? 5.514 -18.664 0.945 1.00 50.84 71 ARG A O 1
ATOM 537 N N . ARG A 1 72 ? 5.982 -20.187 2.548 1.00 49.97 72 ARG A N 1
ATOM 538 C CA . ARG A 1 72 ? 7.415 -19.959 2.757 1.00 49.97 72 ARG A CA 1
ATOM 539 C C . ARG A 1 72 ? 8.221 -20.304 1.494 1.00 49.97 72 ARG A C 1
ATOM 541 O O . ARG A 1 72 ? 9.197 -21.042 1.571 1.00 49.97 72 ARG A O 1
ATOM 548 N N . SER A 1 73 ? 7.812 -19.846 0.319 1.00 51.47 73 SER A N 1
ATOM 549 C CA . SER A 1 73 ? 8.344 -20.277 -0.961 1.00 51.47 73 SER A CA 1
ATOM 550 C C . SER A 1 73 ? 8.625 -19.095 -1.878 1.00 51.47 73 SER A C 1
ATOM 552 O O . SER A 1 73 ? 7.766 -18.273 -2.179 1.00 51.47 73 SER A O 1
ATOM 554 N N . ALA A 1 74 ? 9.871 -19.098 -2.345 1.00 50.59 74 ALA A N 1
ATOM 555 C CA . ALA A 1 74 ? 10.452 -18.371 -3.468 1.00 50.59 74 ALA A CA 1
ATOM 556 C C . ALA A 1 74 ? 10.683 -16.853 -3.333 1.00 50.59 74 ALA A C 1
ATOM 558 O O . ALA A 1 74 ? 11.752 -16.405 -3.746 1.00 50.59 74 ALA A O 1
ATOM 559 N N . TRP A 1 75 ? 9.792 -16.051 -2.744 1.00 52.31 75 TRP A N 1
ATOM 560 C CA . TRP A 1 75 ? 9.972 -14.581 -2.773 1.00 52.31 75 TRP A CA 1
ATOM 561 C C . TRP A 1 75 ? 11.113 -14.046 -1.893 1.00 52.31 75 TRP A C 1
ATOM 563 O O . TRP A 1 75 ? 11.783 -13.094 -2.283 1.00 52.31 75 TRP A O 1
ATOM 573 N N . PHE A 1 76 ? 11.427 -14.688 -0.761 1.00 51.94 76 PHE A N 1
ATOM 574 C CA . PHE A 1 76 ? 12.597 -14.305 0.048 1.00 51.94 76 PHE A CA 1
ATOM 575 C C . PHE A 1 76 ? 13.941 -14.674 -0.603 1.00 51.94 76 PHE A C 1
ATOM 577 O O . PHE A 1 76 ? 14.973 -14.159 -0.181 1.00 51.94 76 PHE A O 1
ATOM 584 N N . SER A 1 77 ? 13.957 -15.536 -1.627 1.00 51.22 77 SER A N 1
ATOM 585 C CA . SER A 1 77 ? 15.204 -15.954 -2.283 1.00 51.22 77 SER A CA 1
ATOM 586 C C . SER A 1 77 ? 15.719 -14.967 -3.335 1.00 51.22 77 SER A C 1
ATOM 588 O O . SER A 1 77 ? 16.905 -15.020 -3.636 1.00 51.22 77 SER A O 1
ATOM 590 N N . ASN A 1 78 ? 14.881 -14.060 -3.857 1.00 44.09 78 ASN A N 1
ATOM 591 C CA . ASN A 1 78 ? 15.242 -13.154 -4.961 1.00 44.09 78 ASN A CA 1
ATOM 592 C C . ASN A 1 78 ? 15.063 -11.657 -4.648 1.00 44.09 78 ASN A C 1
ATOM 594 O O . ASN A 1 78 ? 15.058 -10.834 -5.564 1.00 44.09 78 ASN A O 1
ATOM 598 N N . VAL A 1 79 ? 14.974 -11.262 -3.373 1.00 50.28 79 VAL A N 1
ATOM 599 C CA . VAL A 1 79 ? 15.239 -9.859 -3.019 1.00 50.28 79 VAL A CA 1
ATOM 600 C C . VAL A 1 79 ? 16.703 -9.600 -3.367 1.00 50.28 79 VAL A C 1
ATOM 602 O O . VAL A 1 79 ? 17.585 -10.113 -2.683 1.00 50.28 79 VAL A O 1
ATOM 605 N N . VAL A 1 80 ? 16.968 -8.865 -4.454 1.00 47.09 80 VAL A N 1
ATOM 606 C CA . VAL A 1 80 ? 18.330 -8.493 -4.862 1.00 47.09 80 VAL A CA 1
ATOM 607 C C . VAL A 1 80 ? 18.996 -7.814 -3.664 1.00 47.09 80 VAL A C 1
ATOM 609 O O . VAL A 1 80 ? 18.556 -6.732 -3.263 1.00 47.09 80 VAL A O 1
ATOM 612 N N . PRO A 1 81 ? 20.028 -8.418 -3.047 1.00 41.97 81 PRO A N 1
ATOM 613 C CA . PRO A 1 81 ? 20.730 -7.758 -1.968 1.00 41.97 81 PRO A CA 1
ATOM 614 C C . PRO A 1 81 ? 21.361 -6.495 -2.547 1.00 41.97 81 PRO A C 1
ATOM 616 O O . PRO A 1 81 ? 22.108 -6.563 -3.524 1.00 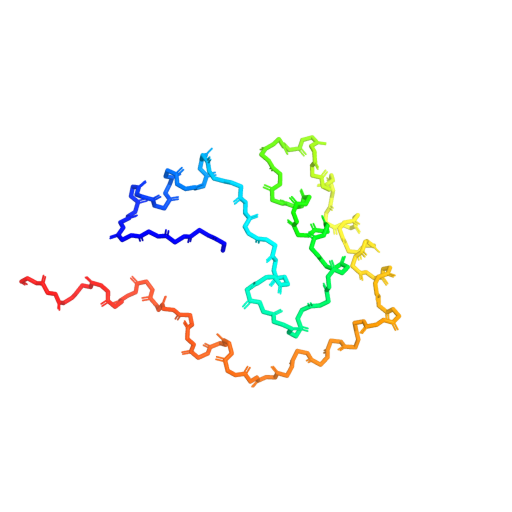41.97 81 PRO A O 1
ATOM 619 N N . ILE A 1 82 ? 21.149 -5.353 -1.892 1.00 49.50 82 ILE A N 1
ATOM 620 C CA . ILE A 1 82 ? 21.780 -4.052 -2.209 1.00 49.50 82 ILE A CA 1
ATOM 621 C C . ILE A 1 82 ? 23.329 -4.107 -2.139 1.00 49.50 82 ILE A C 1
ATOM 623 O O . ILE A 1 82 ? 24.010 -3.105 -2.310 1.00 49.50 82 ILE A O 1
ATOM 627 N N . GLN A 1 83 ? 23.895 -5.285 -1.866 1.00 42.94 83 GLN A N 1
ATOM 628 C CA . GLN A 1 83 ? 25.317 -5.583 -1.756 1.00 42.94 83 GLN A CA 1
ATOM 629 C C . GLN A 1 83 ? 25.926 -6.183 -3.041 1.00 42.94 83 GLN A C 1
ATOM 631 O O . GLN A 1 83 ? 27.134 -6.402 -3.069 1.00 42.94 83 GLN A O 1
ATOM 636 N N . GLN A 1 84 ? 25.152 -6.467 -4.103 1.00 43.16 84 GLN A N 1
ATOM 637 C CA . GLN A 1 84 ? 25.690 -7.124 -5.314 1.00 43.16 84 GLN A CA 1
ATOM 638 C C . GLN A 1 84 ? 26.065 -6.205 -6.494 1.00 43.16 84 GLN A C 1
ATOM 640 O O . GLN A 1 84 ? 26.591 -6.703 -7.484 1.00 43.16 84 GLN A O 1
ATOM 645 N N . THR A 1 85 ? 25.912 -4.879 -6.403 1.00 43.75 85 THR A N 1
ATOM 646 C CA . THR A 1 85 ? 26.307 -3.943 -7.486 1.00 43.75 85 THR A CA 1
ATOM 647 C C . THR A 1 85 ? 27.725 -3.364 -7.369 1.00 43.75 85 THR A C 1
ATOM 649 O O . THR A 1 85 ? 28.105 -2.519 -8.172 1.00 43.75 85 THR A O 1
ATOM 652 N N . LEU A 1 86 ? 28.563 -3.840 -6.440 1.00 42.56 86 LEU A N 1
ATOM 653 C CA . LEU A 1 86 ? 29.955 -3.382 -6.295 1.00 42.56 86 LEU A CA 1
ATOM 654 C C . LEU A 1 86 ? 30.986 -4.452 -6.691 1.00 42.56 86 LEU A C 1
ATOM 656 O O . LEU A 1 86 ? 31.865 -4.773 -5.902 1.00 42.56 86 LEU A O 1
ATOM 660 N N . LYS A 1 87 ? 30.902 -5.002 -7.909 1.00 43.53 87 LYS A N 1
ATOM 661 C CA . LYS A 1 87 ? 32.051 -5.617 -8.614 1.00 43.53 87 LYS A CA 1
ATOM 662 C C . LYS A 1 87 ? 31.866 -5.538 -10.132 1.00 43.53 87 LYS A C 1
ATOM 664 O O . LYS A 1 87 ? 31.652 -6.546 -10.794 1.00 43.53 87 LYS A O 1
ATOM 669 N N . ALA A 1 88 ? 31.965 -4.331 -10.671 1.00 44.78 88 ALA A N 1
ATOM 670 C CA . ALA A 1 88 ? 32.342 -4.108 -12.062 1.00 44.78 88 ALA A CA 1
ATOM 671 C C . ALA A 1 88 ? 32.884 -2.681 -12.207 1.00 44.78 88 ALA A C 1
ATOM 673 O O . ALA A 1 88 ? 32.181 -1.789 -12.670 1.00 44.78 88 ALA A O 1
ATOM 674 N N . SER A 1 89 ? 34.117 -2.467 -11.747 1.00 44.12 89 SER A N 1
ATOM 675 C CA . SER A 1 89 ? 35.106 -1.618 -12.419 1.00 44.12 89 SER A CA 1
ATOM 676 C C . SER A 1 89 ? 36.491 -1.864 -11.841 1.00 44.12 89 SER A C 1
ATOM 678 O O . SER A 1 89 ? 36.574 -2.263 -10.657 1.00 44.12 89 SER A O 1
#

Radius of gyration: 16.06 Å; chains: 1; bounding box: 48×33×26 Å

Foldseek 3Di:
DADDPDPVRSVCCLVPPQDDFPCVVPVVDDSLVRVLVSQCSDPDPVSHPPDPVSSVVSVVVCVVPPPVCVPPDDPVVPPPPPPPPPPDD